Protein AF-A0A5N9DXF1-F1 (afdb_monomer_lite)

Sequence (74 aa):
MPFYERESVRIHYEEVGSGYPLLIIPGGGLNASLPLLNTSVPFNPMERYKEDFRCISVDLRNANPGQSSGPLEI

Secondary structure (DSSP, 8-state):
--EEEETTEEEEEEEES-SSEEEE--SSGGG-STTHHHHSSSS-HHHHHTTTSEEEEEPPTT-TTS--B-----

Structure (mmCIF, N/CA/C/O backbone):
data_AF-A0A5N9DXF1-F1
#
_entry.id   AF-A0A5N9DXF1-F1
#
loop_
_atom_site.group_PDB
_atom_site.id
_atom_site.type_symbol
_atom_site.label_atom_id
_atom_site.label_alt_id
_atom_site.label_comp_id
_atom_site.label_asym_id
_atom_site.label_entity_id
_atom_site.label_seq_id
_atom_site.pdbx_PDB_ins_code
_atom_site.Cartn_x
_atom_site.Cartn_y
_atom_site.Cartn_z
_atom_site.occupancy
_atom_site.B_iso_or_equiv
_atom_site.auth_seq_id
_atom_site.auth_comp_id
_atom_site.auth_asym_id
_atom_site.auth_atom_id
_atom_site.pdbx_PDB_model_num
ATOM 1 N N . MET A 1 1 ? 9.089 -6.861 7.934 1.00 63.62 1 MET A N 1
ATOM 2 C CA . MET A 1 1 ? 7.731 -6.723 7.375 1.00 63.62 1 MET A CA 1
ATOM 3 C C . MET A 1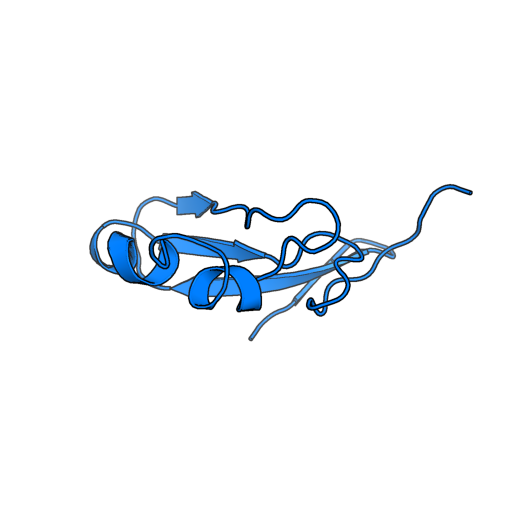 1 ? 7.586 -7.689 6.205 1.00 63.62 1 MET A C 1
ATOM 5 O O . MET A 1 1 ? 8.612 -8.031 5.615 1.00 63.62 1 MET A O 1
ATOM 9 N N . PRO A 1 2 ? 6.391 -8.250 5.977 1.00 90.75 2 PRO A N 1
ATOM 10 C CA . PRO A 1 2 ? 6.212 -9.432 5.137 1.00 90.75 2 PRO A CA 1
ATOM 11 C C . PRO A 1 2 ? 6.257 -9.147 3.628 1.00 90.75 2 PRO A C 1
ATOM 13 O O . PRO A 1 2 ? 6.143 -8.015 3.160 1.00 90.75 2 PRO A O 1
ATOM 16 N N . PHE A 1 3 ? 6.409 -10.227 2.864 1.00 96.12 3 PHE A N 1
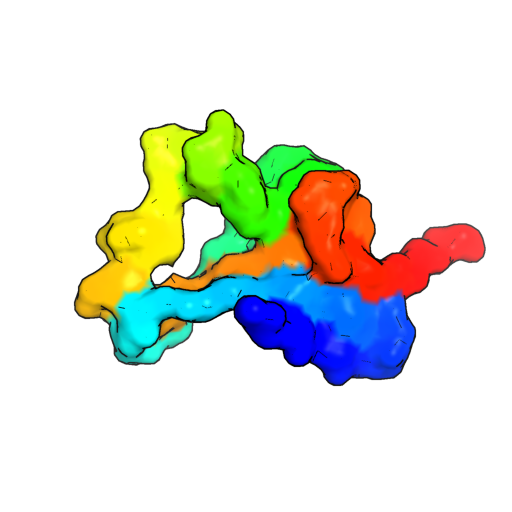ATOM 17 C CA . PHE A 1 3 ? 6.288 -10.237 1.411 1.00 96.12 3 PHE A CA 1
ATOM 18 C C . PHE A 1 3 ? 5.202 -11.226 0.996 1.00 96.12 3 PHE A C 1
ATOM 20 O O . PHE A 1 3 ? 5.094 -12.308 1.572 1.00 96.12 3 PHE A O 1
ATOM 27 N N . TYR A 1 4 ? 4.418 -10.856 -0.012 1.00 96.06 4 TYR A N 1
ATOM 28 C CA . TYR A 1 4 ? 3.541 -11.767 -0.736 1.00 96.06 4 TYR A CA 1
ATOM 29 C C . TYR A 1 4 ? 4.210 -12.153 -2.055 1.00 96.06 4 TYR A C 1
ATOM 31 O O . TYR A 1 4 ? 4.600 -11.281 -2.832 1.00 96.06 4 TYR A O 1
ATOM 39 N N . GLU A 1 5 ? 4.334 -13.450 -2.315 1.00 96.81 5 GLU A N 1
ATOM 40 C CA . GLU A 1 5 ? 4.984 -13.974 -3.515 1.00 96.81 5 GLU A CA 1
ATOM 41 C C . GLU A 1 5 ? 3.989 -14.786 -4.344 1.00 96.81 5 GLU A C 1
ATOM 43 O O . GLU A 1 5 ? 3.272 -15.647 -3.828 1.00 96.81 5 GLU A O 1
ATOM 48 N N . ARG A 1 6 ? 3.938 -14.494 -5.646 1.00 95.12 6 ARG A N 1
ATOM 49 C CA . ARG A 1 6 ? 3.164 -15.253 -6.631 1.00 95.12 6 ARG A CA 1
ATOM 50 C C . ARG A 1 6 ? 3.930 -15.284 -7.944 1.00 95.12 6 ARG A C 1
ATOM 52 O O . ARG A 1 6 ? 4.120 -14.242 -8.568 1.00 95.12 6 ARG A O 1
ATOM 59 N N . GLU A 1 7 ? 4.328 -16.483 -8.364 1.00 95.38 7 GLU A N 1
ATOM 60 C CA . GLU A 1 7 ? 5.173 -16.694 -9.547 1.00 95.38 7 GLU A CA 1
ATOM 61 C C . GLU A 1 7 ? 6.450 -15.834 -9.465 1.00 95.38 7 GLU A C 1
ATOM 63 O O . GLU A 1 7 ? 7.184 -15.914 -8.486 1.00 95.38 7 GLU A O 1
ATOM 68 N N . SER A 1 8 ? 6.710 -14.993 -10.466 1.00 95.00 8 SER A N 1
ATOM 69 C CA . SER A 1 8 ? 7.847 -14.070 -10.517 1.00 95.00 8 SER A CA 1
ATOM 70 C C . SER A 1 8 ? 7.554 -12.692 -9.907 1.00 95.00 8 SER A C 1
ATOM 72 O O . SER A 1 8 ? 8.319 -11.754 -10.127 1.00 95.00 8 SER A O 1
ATOM 74 N N . VAL A 1 9 ? 6.430 -12.524 -9.204 1.00 96.06 9 VAL A N 1
ATOM 75 C CA . VAL A 1 9 ? 6.046 -11.265 -8.554 1.00 96.06 9 VAL A CA 1
ATOM 76 C C . VAL A 1 9 ? 6.227 -11.389 -7.046 1.00 96.06 9 VAL A C 1
ATOM 78 O O . VAL A 1 9 ? 5.712 -12.315 -6.419 1.00 96.06 9 VAL A O 1
ATOM 81 N N . ARG A 1 10 ? 6.911 -10.406 -6.461 1.00 97.19 10 ARG A N 1
ATOM 82 C CA . ARG A 1 10 ? 7.185 -10.301 -5.029 1.00 97.19 10 ARG A CA 1
ATOM 83 C C . ARG A 1 10 ? 6.765 -8.923 -4.540 1.00 97.19 10 ARG A C 1
ATOM 85 O O . ARG A 1 10 ? 7.358 -7.924 -4.933 1.00 97.19 10 ARG A O 1
ATOM 92 N N . ILE A 1 11 ? 5.744 -8.867 -3.693 1.00 97.69 11 ILE A N 1
ATOM 93 C CA . ILE A 1 11 ? 5.156 -7.620 -3.199 1.00 97.69 11 ILE A CA 1
ATOM 94 C C . ILE A 1 11 ? 5.494 -7.433 -1.726 1.00 97.69 11 ILE A C 1
ATOM 96 O O . ILE A 1 11 ? 5.077 -8.233 -0.890 1.00 97.69 11 ILE A O 1
ATOM 100 N N . HIS A 1 12 ? 6.238 -6.376 -1.410 1.00 97.81 12 HIS A N 1
ATOM 101 C CA . HIS A 1 12 ? 6.411 -5.911 -0.039 1.00 97.81 12 HIS A CA 1
ATOM 102 C C . HIS A 1 12 ? 5.117 -5.258 0.440 1.00 97.81 12 HIS A C 1
ATOM 104 O O . HIS A 1 12 ? 4.541 -4.426 -0.271 1.00 97.81 12 HIS A O 1
ATOM 110 N N . TYR A 1 13 ? 4.667 -5.626 1.635 1.00 97.62 13 TYR A N 1
ATOM 111 C CA . TYR A 1 13 ? 3.490 -5.024 2.238 1.00 97.62 13 TYR A CA 1
ATOM 112 C C . TYR A 1 13 ? 3.651 -4.855 3.743 1.00 97.62 13 TYR A C 1
ATOM 114 O O . TYR A 1 13 ? 4.386 -5.587 4.407 1.00 97.62 13 TYR A O 1
ATOM 122 N N . GLU A 1 14 ? 2.912 -3.895 4.278 1.00 97.69 14 GLU A N 1
ATOM 123 C CA . GLU A 1 14 ? 2.777 -3.660 5.707 1.00 97.69 14 GLU A CA 1
ATOM 124 C C . GLU A 1 14 ? 1.298 -3.620 6.068 1.00 97.69 14 GLU A C 1
ATOM 126 O O . GLU A 1 14 ? 0.458 -3.180 5.276 1.00 97.69 14 GLU A O 1
ATOM 131 N N . GLU A 1 15 ? 0.980 -4.076 7.276 1.00 97.25 15 GLU A N 1
ATOM 132 C CA . GLU A 1 15 ? -0.354 -3.956 7.845 1.00 97.25 15 GLU A CA 1
ATOM 133 C C . GLU A 1 15 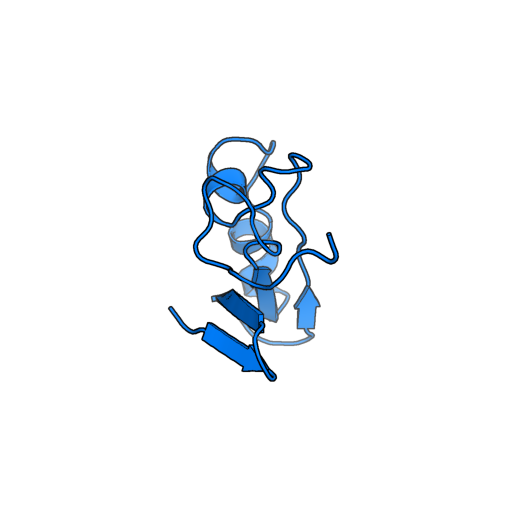? -0.291 -3.429 9.279 1.00 97.25 15 GLU A C 1
ATOM 135 O O . GLU A 1 15 ? 0.666 -3.682 10.012 1.00 97.25 15 GLU A O 1
ATOM 140 N N . VAL A 1 16 ? -1.313 -2.670 9.667 1.00 97.62 16 VAL A N 1
ATOM 141 C CA . VAL A 1 16 ? -1.474 -2.122 11.016 1.00 97.62 16 VAL A CA 1
ATOM 142 C C . VAL A 1 16 ? -2.955 -2.089 11.380 1.00 97.62 16 VAL A C 1
ATOM 144 O O . VAL A 1 16 ? -3.819 -1.961 10.512 1.00 97.62 16 VAL A O 1
ATOM 147 N N . GLY A 1 17 ? -3.252 -2.187 12.672 1.00 97.56 17 GLY A N 1
ATOM 148 C CA . GLY A 1 17 ? -4.625 -2.169 13.159 1.00 97.56 17 GLY A CA 1
ATOM 149 C C . GLY A 1 17 ? -5.333 -3.515 13.034 1.00 97.56 17 GLY A C 1
ATOM 150 O O . GLY A 1 17 ? -4.718 -4.562 12.825 1.00 97.56 17 GLY A O 1
ATOM 151 N N . SER A 1 18 ? -6.651 -3.490 13.209 1.00 97.06 18 SER A N 1
ATOM 152 C CA . SER A 1 18 ? -7.510 -4.677 13.177 1.00 97.06 18 SER A CA 1
ATOM 153 C C . SER A 1 18 ? -8.924 -4.306 12.721 1.00 97.06 18 SER A C 1
ATOM 155 O O . SER A 1 18 ? -9.284 -3.135 12.727 1.00 97.06 18 SER A O 1
ATOM 157 N N . GLY A 1 19 ? -9.733 -5.288 12.315 1.00 96.94 19 GLY A N 1
ATOM 158 C CA . GLY A 1 19 ? -11.101 -5.051 11.841 1.00 96.94 19 GLY A CA 1
ATOM 159 C C . GLY A 1 19 ? -11.249 -5.190 10.325 1.00 96.94 19 GLY A C 1
ATOM 160 O O . GLY A 1 19 ? -10.552 -5.993 9.696 1.00 96.94 19 GLY A O 1
ATOM 161 N N . TYR A 1 20 ? -12.197 -4.451 9.738 1.00 98.25 20 TYR A N 1
ATOM 162 C CA . TYR A 1 20 ? -12.501 -4.550 8.307 1.00 98.25 20 TYR A CA 1
ATOM 163 C C . TYR A 1 20 ? -11.282 -4.112 7.471 1.00 98.25 20 TYR A C 1
ATOM 165 O O . TYR A 1 20 ? -10.619 -3.138 7.838 1.00 98.25 20 TYR A O 1
ATOM 173 N N . PRO A 1 21 ? -10.927 -4.827 6.387 1.00 98.25 21 PRO A N 1
ATOM 174 C CA . PRO A 1 21 ? -9.713 -4.528 5.639 1.00 98.25 21 PRO A CA 1
ATOM 175 C C . PRO A 1 21 ? -9.847 -3.228 4.838 1.00 98.25 21 PRO A C 1
ATOM 177 O O . PRO A 1 21 ? -10.806 -3.048 4.086 1.00 98.25 21 PRO A O 1
ATOM 180 N N . LEU A 1 22 ? -8.837 -2.367 4.949 1.00 98.50 22 LEU A N 1
ATOM 181 C CA . LEU A 1 22 ? -8.681 -1.157 4.147 1.00 98.50 22 LEU A CA 1
ATOM 182 C C . LEU A 1 22 ? -7.364 -1.237 3.370 1.00 98.50 22 LEU A C 1
ATOM 184 O O . LEU A 1 22 ? -6.287 -1.160 3.959 1.00 98.50 22 LEU A O 1
ATOM 188 N N . LEU A 1 23 ? -7.449 -1.382 2.045 1.00 98.06 23 LEU A N 1
ATOM 189 C CA . LEU A 1 23 ? -6.282 -1.330 1.165 1.00 98.06 23 LEU A CA 1
ATOM 190 C C . LEU A 1 23 ? -5.967 0.124 0.801 1.00 98.06 23 LEU A C 1
ATOM 192 O O . LEU A 1 23 ? -6.784 0.813 0.190 1.00 98.06 23 LEU A O 1
ATOM 196 N N . ILE A 1 24 ? -4.763 0.562 1.142 1.00 97.69 24 ILE A N 1
ATOM 197 C CA . ILE A 1 24 ? -4.219 1.882 0.842 1.00 97.69 24 ILE A CA 1
ATOM 198 C C . ILE A 1 24 ? -3.182 1.719 -0.270 1.00 97.69 24 ILE A C 1
ATOM 200 O O . ILE A 1 24 ? -2.245 0.933 -0.157 1.00 97.69 24 ILE A O 1
ATOM 204 N N . ILE A 1 25 ? -3.356 2.467 -1.358 1.00 95.94 25 ILE A N 1
ATOM 205 C CA . ILE A 1 25 ? -2.403 2.511 -2.470 1.00 95.94 25 ILE A CA 1
ATOM 206 C C . ILE A 1 25 ? -1.647 3.840 -2.373 1.00 95.94 25 ILE A C 1
ATOM 208 O O . ILE A 1 25 ? -2.287 4.891 -2.479 1.00 95.94 25 ILE A O 1
ATOM 212 N N . PRO A 1 26 ? -0.316 3.829 -2.166 1.00 95.50 26 PRO A N 1
ATOM 213 C CA . PRO A 1 26 ? 0.465 5.059 -2.144 1.00 95.50 26 PRO A CA 1
ATOM 214 C C . PRO A 1 26 ? 0.337 5.841 -3.458 1.00 95.50 26 PRO A C 1
ATOM 216 O O . PRO A 1 26 ? 0.277 5.266 -4.545 1.00 95.50 26 PRO A O 1
ATOM 219 N N . GLY A 1 27 ? 0.317 7.171 -3.361 1.00 90.75 27 GLY A N 1
ATOM 220 C CA . GLY A 1 27 ? 0.432 8.050 -4.526 1.00 90.75 27 GLY A CA 1
ATOM 221 C C . GLY A 1 27 ? 1.862 8.094 -5.080 1.00 90.75 27 GLY A C 1
ATOM 222 O O . GLY A 1 27 ? 2.765 7.451 -4.557 1.00 90.75 27 GLY A O 1
ATOM 223 N N . GLY A 1 28 ? 2.096 8.899 -6.122 1.00 87.38 28 GLY A N 1
ATOM 224 C CA . GLY A 1 28 ? 3.448 9.125 -6.663 1.00 87.38 28 GLY A CA 1
ATOM 225 C C . GLY A 1 28 ? 3.791 8.341 -7.935 1.00 87.38 28 GLY A C 1
ATOM 226 O O . GLY A 1 28 ? 4.955 8.309 -8.334 1.00 87.38 28 GLY A O 1
ATOM 227 N N . GLY A 1 29 ? 2.801 7.731 -8.598 1.00 88.12 29 GLY A N 1
ATOM 228 C CA . GLY A 1 29 ? 2.977 7.069 -9.895 1.00 88.12 29 GLY A CA 1
ATOM 229 C C . GLY A 1 29 ? 4.000 5.935 -9.827 1.00 88.12 29 GLY A C 1
ATOM 230 O O . GLY A 1 29 ? 3.834 5.000 -9.050 1.00 88.12 29 GLY A O 1
ATOM 231 N N . LEU A 1 30 ? 5.086 6.043 -10.599 1.00 89.75 30 LEU A N 1
ATOM 232 C CA . LEU A 1 30 ? 6.183 5.061 -10.607 1.00 89.75 30 LEU A CA 1
ATOM 233 C C . LEU A 1 30 ? 6.970 4.988 -9.285 1.00 89.75 30 LEU A C 1
ATOM 235 O O . LEU A 1 30 ? 7.833 4.132 -9.142 1.00 89.75 30 LEU A O 1
ATOM 239 N N . ASN A 1 31 ? 6.695 5.868 -8.319 1.00 93.38 31 ASN A N 1
ATOM 240 C CA . ASN A 1 31 ? 7.314 5.844 -6.994 1.00 93.38 31 ASN A CA 1
ATOM 241 C C . ASN A 1 31 ? 6.358 5.370 -5.890 1.00 93.38 31 ASN A C 1
ATOM 243 O O . ASN A 1 31 ? 6.712 5.484 -4.725 1.00 93.38 31 ASN A O 1
ATOM 247 N N . ALA A 1 32 ? 5.164 4.871 -6.223 1.00 95.00 32 ALA A N 1
ATOM 248 C CA . ALA A 1 32 ? 4.148 4.482 -5.247 1.00 95.00 32 ALA A CA 1
ATOM 249 C C . ALA A 1 32 ? 4.622 3.362 -4.300 1.00 95.00 32 ALA A C 1
ATOM 251 O O . ALA A 1 32 ? 4.533 2.174 -4.616 1.00 95.00 32 ALA A O 1
ATOM 252 N N . SER A 1 33 ? 5.122 3.758 -3.128 1.00 97.06 33 SER A N 1
ATOM 253 C CA . SER A 1 33 ? 5.688 2.871 -2.113 1.00 97.06 33 SER A CA 1
ATOM 254 C C . SER A 1 33 ? 5.352 3.309 -0.684 1.00 97.06 33 SER A C 1
ATOM 256 O O . SER A 1 33 ? 4.957 4.450 -0.435 1.00 97.06 33 SER A O 1
ATOM 258 N N . LEU A 1 34 ? 5.508 2.395 0.272 1.00 97.00 34 LEU A N 1
ATOM 259 C CA . LEU A 1 34 ? 5.266 2.604 1.701 1.00 97.00 34 LEU A CA 1
ATOM 260 C C . LEU A 1 34 ? 6.013 3.827 2.271 1.00 97.00 34 LEU A C 1
ATOM 262 O O . LEU A 1 34 ? 5.368 4.628 2.952 1.00 97.00 34 LEU A O 1
ATOM 266 N N . PRO A 1 35 ? 7.307 4.075 1.961 1.00 95.50 35 PRO A N 1
ATOM 267 C CA . PRO A 1 35 ? 7.997 5.289 2.408 1.00 95.50 35 PRO A CA 1
ATOM 268 C C . PRO A 1 35 ? 7.312 6.604 2.003 1.00 95.50 35 PRO A C 1
ATOM 270 O O . PRO A 1 35 ? 7.416 7.603 2.724 1.00 95.50 35 PRO A O 1
ATOM 273 N N . LEU A 1 36 ? 6.588 6.632 0.876 1.00 95.56 36 LEU A N 1
ATOM 274 C CA . LEU A 1 36 ? 5.897 7.841 0.418 1.00 95.56 36 LEU A CA 1
ATOM 275 C C . LEU A 1 36 ? 4.695 8.196 1.295 1.00 95.56 36 LEU A C 1
ATOM 277 O O . LEU A 1 36 ? 4.343 9.375 1.357 1.00 95.56 36 LEU A O 1
ATOM 281 N N . LEU A 1 37 ? 4.127 7.237 2.035 1.00 96.06 37 LEU A N 1
ATOM 282 C CA . LEU A 1 37 ? 3.055 7.511 2.998 1.00 96.06 37 LEU A CA 1
ATOM 283 C C . LEU A 1 37 ? 3.505 8.409 4.159 1.00 96.06 37 LEU A C 1
ATOM 285 O O . LEU A 1 37 ? 2.666 9.030 4.804 1.00 96.06 37 LEU A O 1
ATOM 289 N N . ASN A 1 38 ? 4.813 8.505 4.411 1.00 95.38 38 ASN A N 1
ATOM 290 C CA . ASN A 1 38 ? 5.373 9.363 5.457 1.00 95.38 38 ASN A CA 1
ATOM 291 C C . ASN A 1 38 ? 5.972 10.671 4.927 1.00 95.38 38 ASN A C 1
ATOM 293 O O . ASN A 1 38 ? 6.242 11.572 5.714 1.00 95.38 38 ASN A O 1
ATOM 297 N N . THR A 1 39 ? 6.223 10.778 3.620 1.00 93.75 39 THR A N 1
ATOM 298 C CA . THR A 1 39 ? 7.030 11.880 3.062 1.00 93.75 39 THR A CA 1
ATOM 299 C C . THR A 1 39 ? 6.333 12.677 1.965 1.00 93.75 39 THR A C 1
ATOM 301 O O . THR A 1 39 ? 6.675 13.836 1.760 1.00 93.75 39 THR A O 1
ATOM 304 N N . SER A 1 40 ? 5.380 12.076 1.246 1.00 92.44 40 SER A N 1
ATOM 305 C CA . SER A 1 40 ? 4.846 12.614 -0.017 1.00 92.44 40 SER A CA 1
ATOM 306 C C . SER A 1 40 ? 3.318 12.712 -0.050 1.00 92.44 40 SER A C 1
ATOM 308 O O . SER A 1 40 ? 2.731 12.933 -1.108 1.00 92.44 40 SER A O 1
ATOM 310 N N . VAL A 1 41 ? 2.659 12.546 1.098 1.00 91.12 41 VAL A N 1
ATOM 311 C CA . VAL A 1 41 ? 1.203 12.658 1.258 1.00 91.12 41 VAL A CA 1
ATOM 312 C C . VAL A 1 41 ? 0.870 13.604 2.420 1.00 91.12 41 VAL A C 1
ATOM 314 O O . VAL A 1 41 ? 1.684 13.737 3.333 1.00 91.12 41 VAL A O 1
ATOM 317 N N . PRO A 1 42 ? -0.311 14.256 2.434 1.00 94.12 42 PRO A N 1
ATOM 318 C CA . PRO A 1 42 ? -0.671 15.203 3.496 1.00 94.12 42 PRO A CA 1
ATOM 319 C C . PRO A 1 42 ? -0.738 14.587 4.903 1.00 94.12 42 PRO A C 1
ATOM 321 O O . PRO A 1 42 ? -0.591 15.296 5.894 1.00 94.12 42 PRO A O 1
ATOM 324 N N . PHE A 1 43 ? -0.991 13.281 4.993 1.00 95.75 43 PHE A N 1
ATOM 325 C CA . PHE A 1 43 ? -0.968 12.496 6.225 1.00 95.75 43 PHE A CA 1
ATOM 326 C C . PHE A 1 43 ? -0.780 11.015 5.885 1.00 95.75 43 PHE A C 1
ATOM 328 O O . PHE A 1 43 ? -1.167 10.592 4.796 1.00 95.75 43 PHE A O 1
ATOM 335 N N . ASN A 1 44 ? -0.253 10.221 6.821 1.00 97.44 44 ASN A N 1
ATOM 336 C CA . ASN A 1 44 ? -0.149 8.773 6.657 1.00 97.44 44 ASN A CA 1
ATOM 337 C C . ASN A 1 44 ? -1.511 8.101 6.956 1.00 97.44 44 ASN A C 1
ATOM 339 O O . ASN A 1 44 ? -1.934 8.084 8.118 1.00 97.44 44 ASN A O 1
ATOM 343 N N . PRO A 1 45 ? -2.211 7.523 5.958 1.00 97.12 45 PRO A N 1
ATOM 344 C CA . PRO A 1 45 ? -3.515 6.900 6.177 1.00 97.12 45 PRO A CA 1
ATOM 345 C C . PRO A 1 45 ? -3.432 5.626 7.026 1.00 97.12 45 PRO A C 1
ATOM 347 O O . PRO A 1 45 ? -4.386 5.316 7.735 1.00 97.12 45 PRO A O 1
ATOM 350 N N . MET A 1 46 ? -2.29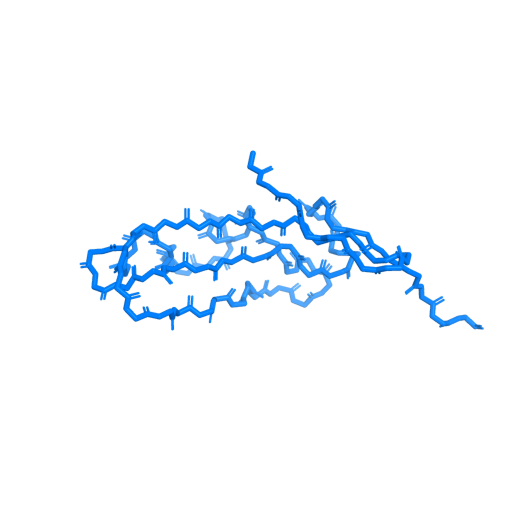4 4.921 7.006 1.00 97.69 46 MET A N 1
ATOM 351 C CA . MET A 1 46 ? -2.074 3.739 7.848 1.00 97.69 46 MET A CA 1
ATOM 352 C C . MET A 1 46 ? -2.139 4.128 9.327 1.00 97.69 46 MET A C 1
ATOM 354 O O . MET A 1 46 ? -2.834 3.478 10.099 1.00 97.69 46 MET A O 1
ATOM 358 N N . GLU A 1 47 ? -1.504 5.241 9.705 1.00 97.94 47 GLU A N 1
ATOM 359 C CA . GLU A 1 47 ? -1.544 5.753 11.080 1.00 97.94 47 GLU A CA 1
ATOM 360 C C . GLU A 1 47 ? -2.912 6.319 11.454 1.00 97.94 47 GLU A C 1
ATOM 362 O O . GLU A 1 47 ? -3.386 6.105 12.569 1.00 97.94 47 GLU A O 1
ATOM 367 N N . ARG A 1 48 ? -3.566 7.028 10.526 1.00 97.94 48 ARG A N 1
ATOM 368 C CA . ARG A 1 48 ? -4.846 7.690 10.800 1.00 97.94 48 ARG A CA 1
A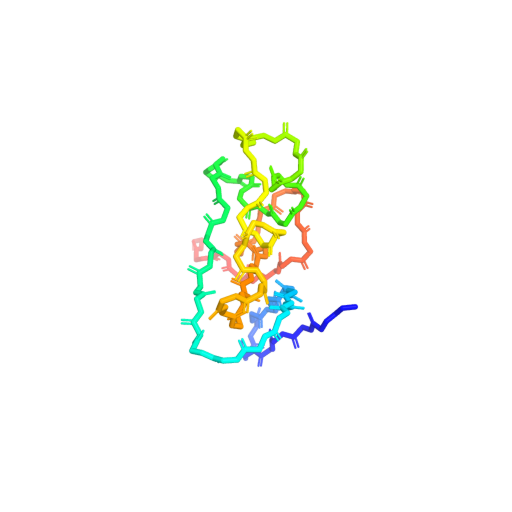TOM 369 C C . ARG A 1 48 ? -5.994 6.706 11.024 1.00 97.94 48 ARG A C 1
ATOM 371 O O . ARG A 1 48 ? -6.908 7.043 11.772 1.00 97.94 48 ARG A O 1
ATOM 378 N N . TYR A 1 49 ? -5.977 5.552 10.362 1.00 98.12 49 TYR A N 1
ATOM 379 C CA . TYR A 1 49 ? -7.120 4.634 10.312 1.00 98.12 49 TYR A CA 1
ATOM 380 C C . TYR A 1 49 ? -6.911 3.310 11.061 1.00 98.12 49 TYR A C 1
ATOM 382 O O . TYR A 1 49 ? -7.830 2.497 11.110 1.00 98.12 49 TYR A O 1
ATOM 390 N N . LYS A 1 50 ? -5.745 3.084 11.682 1.00 97.75 50 LYS A N 1
ATOM 391 C CA . LYS A 1 50 ? -5.411 1.813 12.361 1.00 97.75 50 LYS A CA 1
ATOM 392 C C . LYS A 1 50 ? -6.327 1.422 13.525 1.00 97.75 50 LYS A C 1
ATOM 394 O O . LYS A 1 50 ? -6.352 0.255 13.905 1.00 97.75 50 LYS A O 1
ATOM 399 N N . GLU A 1 51 ? -7.019 2.382 14.132 1.00 98.25 51 GLU A N 1
ATOM 400 C CA . GLU A 1 51 ? -7.956 2.111 15.231 1.00 98.25 51 GLU A CA 1
ATOM 401 C C . GLU A 1 51 ? -9.321 1.630 14.717 1.00 98.25 51 GLU A C 1
ATOM 403 O O . GLU A 1 51 ? -10.028 0.922 15.429 1.00 98.25 51 GLU A O 1
ATOM 408 N N . ASP A 1 52 ? -9.654 1.958 13.465 1.00 98.19 52 ASP A N 1
ATOM 409 C CA . ASP A 1 52 ? -10.951 1.676 12.847 1.00 98.19 52 ASP A CA 1
ATOM 410 C C . ASP A 1 52 ? -10.894 0.474 11.879 1.00 98.19 52 ASP A C 1
ATOM 412 O O . ASP A 1 52 ? -11.898 -0.208 11.656 1.00 98.19 52 ASP A O 1
ATOM 416 N N . PHE A 1 53 ? -9.722 0.216 11.280 1.00 98.69 53 PHE A N 1
ATOM 417 C CA . PHE A 1 53 ? -9.537 -0.760 10.206 1.00 98.69 53 PHE A CA 1
ATOM 418 C C . PHE A 1 53 ? -8.253 -1.577 10.360 1.00 98.69 53 PHE A C 1
ATOM 420 O O . PHE A 1 53 ? -7.265 -1.147 10.961 1.00 98.69 53 PHE A O 1
ATOM 427 N N . ARG A 1 54 ? -8.231 -2.741 9.697 1.00 98.44 54 ARG A N 1
ATOM 428 C CA . ARG A 1 54 ? -6.974 -3.403 9.341 1.00 98.44 54 ARG A CA 1
ATOM 429 C C . ARG A 1 54 ? -6.443 -2.743 8.073 1.00 98.44 54 ARG A C 1
ATOM 431 O O . ARG A 1 54 ? -6.839 -3.104 6.962 1.00 98.44 54 ARG A O 1
ATOM 438 N N . CYS A 1 55 ? -5.588 -1.749 8.258 1.00 98.56 55 CYS A N 1
ATOM 439 C CA . CYS A 1 55 ? -4.960 -0.997 7.184 1.00 98.56 55 CYS A CA 1
ATOM 440 C C . CYS A 1 55 ? -3.845 -1.828 6.557 1.00 98.56 55 CYS A C 1
ATOM 442 O O . CYS A 1 55 ? -3.001 -2.363 7.271 1.00 98.56 55 CYS A O 1
ATOM 444 N N . ILE A 1 56 ? -3.835 -1.920 5.232 1.00 98.38 56 ILE A N 1
ATOM 445 C CA . ILE A 1 56 ? -2.835 -2.657 4.459 1.00 98.38 56 ILE A CA 1
ATOM 446 C C . ILE A 1 56 ? -2.322 -1.721 3.373 1.00 98.38 56 ILE A C 1
ATOM 448 O O . ILE A 1 56 ? -3.121 -1.138 2.642 1.00 98.38 56 ILE A O 1
ATOM 452 N N . SER A 1 57 ? -1.008 -1.601 3.232 1.00 97.88 57 SER A N 1
ATOM 453 C CA . SER A 1 57 ? -0.390 -0.874 2.123 1.00 97.88 57 SER A CA 1
ATOM 454 C C . SER A 1 57 ? 0.777 -1.664 1.556 1.00 97.88 57 SER A C 1
ATOM 456 O O . SER A 1 57 ? 1.360 -2.518 2.223 1.00 97.88 57 SER A O 1
ATOM 458 N N . VAL A 1 58 ? 1.106 -1.384 0.301 1.00 97.50 58 VAL A N 1
ATOM 459 C CA . VAL A 1 58 ? 2.108 -2.124 -0.465 1.00 97.50 58 VAL A CA 1
ATOM 460 C C . VAL A 1 58 ? 3.090 -1.179 -1.136 1.00 97.50 58 VAL A C 1
ATOM 462 O O . VAL A 1 58 ? 2.758 -0.028 -1.428 1.00 97.50 58 VAL A O 1
ATOM 465 N N . ASP A 1 59 ? 4.265 -1.700 -1.466 1.00 97.38 59 ASP A N 1
ATOM 466 C CA . ASP A 1 59 ? 5.061 -1.123 -2.541 1.00 97.38 59 ASP A CA 1
ATOM 467 C C . ASP A 1 59 ? 4.475 -1.597 -3.878 1.00 97.38 59 ASP A C 1
ATOM 469 O O . ASP A 1 59 ? 4.366 -2.808 -4.106 1.00 97.38 59 ASP A O 1
ATOM 473 N N . LEU A 1 60 ? 4.077 -0.685 -4.775 1.00 94.69 60 LEU A N 1
ATOM 474 C CA . LEU A 1 60 ? 3.656 -1.098 -6.116 1.00 94.69 60 LEU A CA 1
ATOM 475 C C . LEU A 1 60 ? 4.833 -1.744 -6.855 1.00 94.69 60 LEU A C 1
ATOM 477 O O . LEU A 1 60 ? 6.002 -1.437 -6.611 1.00 94.69 60 LEU A O 1
ATOM 481 N N . ARG A 1 61 ? 4.516 -2.677 -7.759 1.00 93.50 61 ARG A N 1
ATOM 482 C CA . ARG A 1 61 ? 5.522 -3.440 -8.504 1.00 93.50 61 ARG A CA 1
ATOM 483 C C . ARG A 1 61 ? 6.499 -2.487 -9.199 1.00 93.50 61 ARG A C 1
ATOM 485 O O . ARG A 1 61 ? 6.076 -1.664 -10.006 1.00 93.50 61 ARG A O 1
ATOM 492 N N . ASN A 1 62 ? 7.789 -2.661 -8.911 1.00 92.00 62 ASN A N 1
ATOM 493 C CA . ASN A 1 62 ? 8.900 -1.892 -9.478 1.00 92.00 62 ASN A CA 1
ATOM 494 C C . ASN A 1 62 ? 8.908 -0.397 -9.100 1.00 92.00 62 ASN A C 1
ATOM 496 O O . ASN A 1 62 ? 9.534 0.401 -9.796 1.00 92.00 62 ASN A O 1
ATOM 500 N N . ALA A 1 63 ? 8.241 -0.005 -8.007 1.00 95.31 63 ALA A N 1
ATOM 501 C CA . ALA A 1 63 ? 8.371 1.346 -7.475 1.00 95.31 63 ALA A CA 1
ATOM 502 C C . ALA A 1 63 ? 9.806 1.593 -6.981 1.00 95.31 63 ALA A C 1
ATOM 504 O O . ALA A 1 63 ? 10.281 0.869 -6.109 1.00 95.31 63 ALA A O 1
ATOM 505 N N . ASN A 1 64 ? 10.483 2.628 -7.496 1.00 93.31 64 ASN A N 1
ATOM 506 C CA . ASN A 1 64 ? 11.908 2.875 -7.205 1.00 93.31 64 ASN A CA 1
ATOM 507 C C . ASN A 1 64 ? 12.262 2.950 -5.705 1.00 93.31 64 ASN A C 1
ATOM 509 O O . ASN A 1 64 ? 13.301 2.415 -5.326 1.00 93.31 64 ASN A O 1
ATOM 513 N N . PRO A 1 65 ? 11.455 3.594 -4.835 1.00 93.94 65 PRO A N 1
ATOM 514 C CA . PRO A 1 65 ? 11.755 3.669 -3.405 1.00 93.94 65 PRO A CA 1
ATOM 515 C C . PRO A 1 65 ? 11.226 2.458 -2.620 1.00 93.94 65 PRO A C 1
ATOM 517 O O . PRO A 1 65 ? 11.347 2.428 -1.397 1.00 93.94 65 PRO A O 1
ATOM 520 N N . GLY A 1 66 ? 10.546 1.526 -3.291 1.00 94.69 66 GLY A N 1
ATOM 521 C CA . GLY A 1 66 ? 9.950 0.338 -2.695 1.00 94.69 66 GLY A CA 1
ATOM 522 C C . GLY A 1 66 ? 10.854 -0.890 -2.779 1.00 94.69 66 GLY A C 1
ATOM 523 O O . GLY A 1 66 ? 11.960 -0.856 -3.312 1.00 94.69 66 GLY A O 1
ATOM 524 N N . GLN A 1 67 ? 10.352 -1.999 -2.244 1.00 96.38 67 GLN A N 1
ATOM 525 C CA . GLN A 1 67 ? 11.038 -3.294 -2.189 1.00 96.38 67 GLN A CA 1
ATOM 526 C C . GLN A 1 67 ? 10.320 -4.385 -3.002 1.00 96.38 67 GLN A C 1
ATOM 528 O O . GLN A 1 67 ? 10.758 -5.539 -3.024 1.00 96.38 67 GLN A O 1
ATOM 533 N N . SER A 1 68 ? 9.209 -4.037 -3.656 1.00 97.00 68 SER A N 1
ATOM 534 C CA . SER A 1 68 ? 8.469 -4.931 -4.547 1.00 97.00 68 SER A CA 1
ATOM 535 C C . SER A 1 68 ? 9.158 -5.097 -5.896 1.00 97.00 68 SER A C 1
ATOM 537 O O . SER A 1 68 ? 9.630 -4.129 -6.491 1.00 97.00 68 SER A O 1
ATOM 539 N N . SER A 1 69 ? 9.115 -6.310 -6.439 1.00 95.94 69 SER A N 1
ATOM 540 C CA . SER A 1 69 ? 9.648 -6.642 -7.756 1.00 95.94 69 SER A CA 1
ATOM 541 C C . SER A 1 69 ? 8.678 -7.492 -8.574 1.00 95.94 69 SER A C 1
ATOM 543 O O . SER A 1 69 ? 7.798 -8.185 -8.057 1.00 95.94 69 SER A O 1
ATOM 545 N N . GLY A 1 70 ? 8.830 -7.432 -9.892 1.00 94.69 70 GLY A N 1
ATOM 546 C CA . GLY A 1 70 ? 8.210 -8.374 -10.811 1.00 94.69 70 GLY A CA 1
ATOM 547 C C . GLY A 1 70 ? 8.521 -8.034 -12.265 1.00 94.69 70 GLY A C 1
ATOM 548 O O . GLY A 1 70 ? 8.981 -6.924 -12.552 1.00 94.69 70 GLY A O 1
ATOM 549 N N . PRO A 1 71 ? 8.284 -8.972 -13.192 1.00 93.75 71 PRO A N 1
ATOM 550 C CA . PRO A 1 71 ? 8.623 -8.776 -14.591 1.00 93.75 71 PRO A CA 1
ATOM 551 C C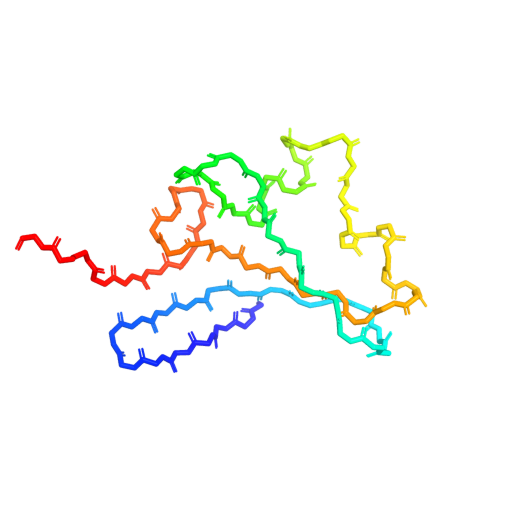 . PRO A 1 71 ? 7.850 -7.594 -15.182 1.00 93.75 71 PRO A C 1
ATOM 553 O O . PRO A 1 71 ? 6.699 -7.327 -14.820 1.00 93.75 71 PRO A O 1
ATOM 556 N N . LEU A 1 72 ? 8.503 -6.901 -16.108 1.00 86.25 72 LEU A N 1
ATOM 557 C CA . LEU A 1 72 ? 7.843 -6.058 -17.093 1.00 86.25 72 LEU A CA 1
ATOM 558 C C . LEU A 1 72 ? 7.691 -6.904 -18.356 1.00 86.25 72 LEU A C 1
ATOM 560 O O . LEU A 1 72 ? 8.630 -7.604 -18.733 1.00 86.25 72 LEU A O 1
ATOM 564 N N . GLU A 1 73 ? 6.520 -6.863 -18.984 1.00 78.62 73 GLU A N 1
ATOM 565 C CA . GLU A 1 73 ? 6.398 -7.332 -20.362 1.00 78.62 73 GLU A CA 1
ATOM 566 C C . GLU A 1 73 ? 7.146 -6.314 -21.229 1.00 78.62 73 GLU A C 1
ATOM 568 O O . GLU A 1 73 ? 6.816 -5.126 -21.209 1.00 78.62 73 GLU A O 1
ATOM 573 N N . ILE A 1 74 ? 8.222 -6.767 -21.873 1.00 69.50 74 ILE A N 1
ATOM 574 C CA . ILE A 1 74 ? 9.051 -5.983 -22.796 1.00 69.50 74 ILE A CA 1
ATOM 575 C C . ILE A 1 74 ? 8.730 -6.445 -24.211 1.00 69.50 74 ILE A C 1
ATOM 577 O O . ILE A 1 74 ? 8.671 -7.682 -24.405 1.00 69.50 74 ILE A O 1
#

Foldseek 3Di:
DDWDDDDQWIKDKDKAAADAEDEDFADDVLQTAPVCLVPPDPHNVRVVCRPPHGYMYIGPANRPVYDIHGDDDD

Radius of gyration: 12.59 Å; chains: 1; bounding box: 24×32×38 Å

pLDDT: mean 94.68, std 5.77, range [63.62, 98.69]